Protein AF-A0A561WPP0-F1 (afdb_monomer_lite)

pLDDT: mean 86.38, std 12.55, range [42.84, 97.94]

Organism: Actinoplanes teichomyceticus (NCBI:txid1867)

Structure (mmCIF, N/CA/C/O backbone):
data_AF-A0A561WPP0-F1
#
_entry.id   AF-A0A561WPP0-F1
#
loop_
_atom_site.group_PDB
_atom_site.id
_atom_site.type_symbol
_atom_site.label_atom_id
_atom_site.label_alt_id
_atom_site.label_comp_id
_atom_site.label_asym_id
_atom_site.label_entity_id
_atom_site.label_seq_id
_atom_site.pdbx_PDB_ins_code
_atom_site.Cartn_x
_atom_site.Cartn_y
_atom_site.Cartn_z
_atom_site.occupancy
_atom_site.B_iso_or_equiv
_atom_site.auth_seq_id
_atom_site.auth_comp_id
_atom_site.auth_asym_id
_atom_site.auth_atom_id
_atom_site.pdbx_PDB_model_num
ATOM 1 N N . MET A 1 1 ? -4.349 -24.265 -6.837 1.00 42.84 1 MET A N 1
ATOM 2 C CA . MET A 1 1 ? -5.175 -23.212 -6.206 1.00 42.84 1 MET A CA 1
ATOM 3 C C . MET A 1 1 ? -4.435 -21.896 -6.342 1.00 42.84 1 MET A C 1
ATOM 5 O O . MET A 1 1 ? -3.388 -21.749 -5.729 1.00 42.84 1 MET A O 1
ATOM 9 N N . VAL A 1 2 ? -4.912 -20.962 -7.164 1.00 56.00 2 VAL A N 1
ATOM 10 C CA . VAL A 1 2 ? -4.415 -19.581 -7.078 1.00 56.00 2 VAL A CA 1
ATOM 11 C C . VAL A 1 2 ? -5.065 -18.990 -5.832 1.00 56.00 2 VAL A C 1
ATOM 13 O O . VAL A 1 2 ? -6.280 -18.815 -5.802 1.00 56.00 2 VAL A O 1
ATOM 16 N N . GLY A 1 3 ? -4.283 -18.785 -4.772 1.00 61.22 3 GLY A N 1
ATOM 17 C CA . GLY A 1 3 ? -4.781 -18.165 -3.547 1.00 61.22 3 GLY A CA 1
ATOM 18 C C . GLY A 1 3 ? -5.297 -16.764 -3.863 1.00 61.22 3 GLY A C 1
ATOM 19 O O . GLY A 1 3 ? -4.537 -15.906 -4.312 1.00 61.22 3 GLY A O 1
ATOM 20 N N . ALA A 1 4 ? -6.595 -16.529 -3.679 1.00 79.31 4 ALA A N 1
ATOM 21 C CA . ALA A 1 4 ? -7.166 -15.209 -3.885 1.00 79.31 4 ALA A CA 1
ATOM 22 C C . ALA A 1 4 ? -6.707 -14.286 -2.747 1.00 79.31 4 ALA A C 1
ATOM 24 O O . ALA A 1 4 ? -7.147 -14.417 -1.610 1.00 79.31 4 ALA A O 1
ATOM 25 N N . LEU A 1 5 ? -5.814 -13.343 -3.054 1.00 83.81 5 LEU A N 1
ATOM 26 C CA . LEU A 1 5 ? -5.444 -12.279 -2.119 1.00 83.81 5 LEU A CA 1
ATOM 27 C C . LEU A 1 5 ? -6.659 -11.379 -1.855 1.00 83.81 5 LEU A C 1
ATOM 29 O O . LEU A 1 5 ? -7.398 -11.077 -2.797 1.00 83.81 5 LEU A O 1
ATOM 33 N N . GLY A 1 6 ? -6.832 -10.910 -0.618 1.00 86.81 6 GLY A N 1
ATOM 34 C CA . GLY A 1 6 ? -7.809 -9.863 -0.307 1.00 86.81 6 GLY A CA 1
ATOM 35 C C . GLY A 1 6 ? -7.436 -8.535 -0.975 1.00 86.81 6 GLY A C 1
ATOM 36 O O . GLY A 1 6 ? -6.254 -8.262 -1.195 1.00 86.81 6 GLY A O 1
ATOM 37 N N . ASP A 1 7 ? -8.425 -7.693 -1.284 1.00 85.69 7 ASP A N 1
ATOM 38 C CA . ASP A 1 7 ? -8.218 -6.452 -2.053 1.00 85.69 7 ASP A CA 1
ATOM 39 C C . ASP A 1 7 ? -7.183 -5.515 -1.424 1.00 85.69 7 ASP A C 1
ATOM 41 O O . ASP A 1 7 ? -6.354 -4.928 -2.120 1.00 85.69 7 ASP A O 1
ATOM 45 N N . GLY A 1 8 ? -7.165 -5.442 -0.093 1.00 86.94 8 GLY A N 1
ATOM 46 C CA . GLY A 1 8 ? -6.164 -4.665 0.624 1.00 86.94 8 GLY A CA 1
ATOM 47 C C . GLY A 1 8 ? -4.747 -5.184 0.453 1.00 86.94 8 GLY A C 1
ATOM 48 O O . GLY A 1 8 ? -3.831 -4.418 0.160 1.00 86.94 8 GLY A O 1
ATOM 49 N N . THR A 1 9 ? -4.575 -6.499 0.556 1.00 90.31 9 THR A N 1
ATOM 50 C CA . THR A 1 9 ? -3.288 -7.151 0.317 1.00 90.31 9 THR A CA 1
ATOM 51 C C . THR A 1 9 ? -2.838 -6.944 -1.127 1.00 90.31 9 THR A C 1
ATOM 53 O O . THR A 1 9 ? -1.671 -6.643 -1.355 1.00 90.31 9 THR A O 1
ATOM 56 N N . ARG A 1 10 ? -3.754 -7.016 -2.104 1.00 91.12 10 ARG A N 1
ATOM 57 C CA . ARG A 1 10 ? -3.444 -6.738 -3.517 1.00 91.12 10 ARG A CA 1
ATOM 58 C C . ARG A 1 10 ? -2.920 -5.318 -3.716 1.00 91.12 10 ARG A C 1
ATOM 60 O O . ARG A 1 10 ? -1.907 -5.148 -4.386 1.00 91.12 10 ARG A O 1
ATOM 67 N N . ALA A 1 11 ? -3.577 -4.317 -3.128 1.00 90.44 11 ALA A N 1
ATOM 68 C CA . ALA A 1 11 ? -3.158 -2.921 -3.238 1.00 90.44 11 ALA A CA 1
ATOM 69 C C . ALA A 1 11 ? -1.767 -2.679 -2.631 1.00 90.44 11 ALA A C 1
ATOM 71 O O . ALA A 1 11 ? -0.928 -2.032 -3.256 1.00 90.44 11 ALA A O 1
ATOM 72 N N . VAL A 1 12 ? -1.500 -3.247 -1.451 1.00 92.19 12 VAL A N 1
ATOM 73 C CA . VAL A 1 12 ? -0.206 -3.124 -0.761 1.00 92.19 12 VAL A CA 1
ATOM 74 C C . VAL A 1 12 ? 0.910 -3.811 -1.547 1.00 92.19 12 VAL A C 1
ATOM 76 O O . VAL A 1 12 ? 1.934 -3.195 -1.836 1.00 92.19 12 VAL A O 1
ATOM 79 N N . VAL A 1 13 ? 0.700 -5.061 -1.966 1.00 93.50 13 VAL A N 1
ATOM 80 C CA . VAL A 1 13 ? 1.689 -5.818 -2.750 1.00 93.50 13 VAL A CA 1
ATOM 81 C C . VAL A 1 13 ? 1.985 -5.117 -4.075 1.00 93.50 13 VAL A C 1
ATOM 83 O O . VAL A 1 13 ? 3.148 -4.986 -4.451 1.00 93.50 13 VAL A O 1
ATOM 86 N N . PHE A 1 14 ? 0.960 -4.605 -4.760 1.00 94.19 14 PHE A N 1
ATOM 87 C CA . PHE A 1 14 ? 1.148 -3.851 -5.998 1.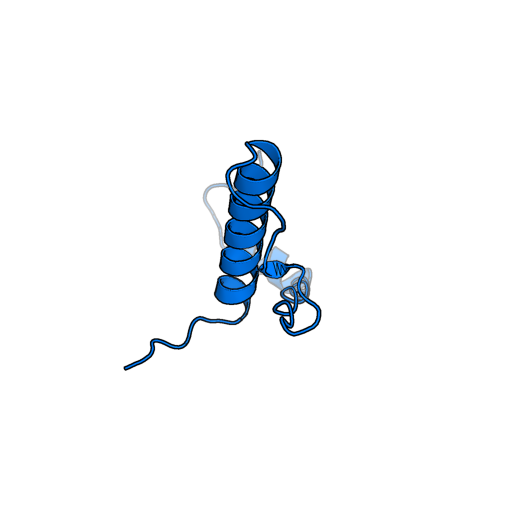00 94.19 14 PHE A CA 1
ATOM 88 C C . PHE A 1 14 ? 1.9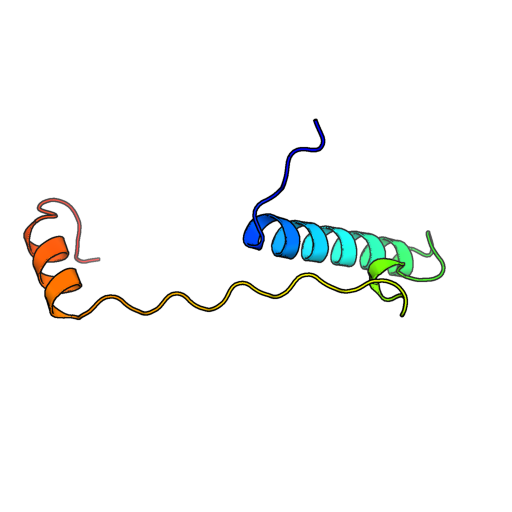53 -2.564 -5.778 1.00 94.19 14 PHE A C 1
ATOM 90 O O . PHE A 1 14 ? 2.837 -2.253 -6.575 1.00 94.19 14 PHE A O 1
ATOM 97 N N . ALA A 1 15 ? 1.695 -1.829 -4.691 1.00 94.50 15 ALA A N 1
ATOM 98 C CA . ALA A 1 15 ? 2.457 -0.629 -4.348 1.00 94.50 15 ALA A CA 1
ATOM 99 C C . ALA A 1 15 ? 3.939 -0.944 -4.085 1.00 94.50 15 ALA A C 1
ATOM 101 O O . ALA A 1 15 ? 4.813 -0.246 -4.602 1.00 94.50 15 ALA A O 1
ATOM 102 N N . HIS A 1 16 ? 4.230 -2.021 -3.348 1.00 96.38 16 HIS A N 1
ATOM 103 C CA . HIS A 1 16 ? 5.602 -2.472 -3.113 1.00 96.38 16 HIS A CA 1
ATOM 104 C C . HIS A 1 16 ? 6.302 -2.881 -4.409 1.00 96.38 16 HIS A C 1
ATOM 106 O O . HIS A 1 16 ? 7.396 -2.392 -4.684 1.00 96.38 16 HIS A O 1
ATOM 112 N N . LEU A 1 17 ? 5.657 -3.706 -5.237 1.00 96.31 17 LEU A N 1
ATOM 113 C CA . LEU A 1 17 ? 6.202 -4.135 -6.525 1.00 96.31 17 LEU A CA 1
ATOM 114 C C . LEU A 1 17 ? 6.515 -2.938 -7.429 1.00 96.31 17 LEU A C 1
ATOM 116 O O . LEU A 1 17 ? 7.609 -2.843 -7.982 1.00 96.31 17 LEU A O 1
ATOM 120 N N . LYS A 1 18 ? 5.581 -1.985 -7.531 1.00 96.50 18 LYS A N 1
ATOM 121 C CA . LYS A 1 18 ? 5.785 -0.746 -8.285 1.00 96.50 18 LYS A CA 1
ATOM 122 C C . LYS A 1 18 ? 6.996 0.029 -7.762 1.00 96.50 18 LYS A C 1
ATOM 124 O O . LYS A 1 18 ? 7.773 0.521 -8.572 1.00 96.50 18 LYS A O 1
ATOM 129 N N . SER A 1 19 ? 7.158 0.140 -6.444 1.00 97.75 19 SER A N 1
ATOM 130 C CA . SER A 1 19 ? 8.292 0.842 -5.831 1.00 97.75 19 SER A CA 1
ATOM 131 C C . SER A 1 19 ? 9.628 0.174 -6.165 1.00 97.75 19 SER A C 1
ATOM 133 O O . SER A 1 19 ? 10.550 0.841 -6.626 1.00 97.75 19 SER A O 1
ATOM 135 N N . ILE A 1 20 ? 9.708 -1.152 -6.026 1.00 97.81 20 ILE A N 1
ATOM 136 C CA . ILE A 1 20 ? 10.909 -1.938 -6.349 1.00 97.81 20 ILE A CA 1
ATOM 137 C C . ILE A 1 20 ? 11.283 -1.769 -7.824 1.00 97.81 20 ILE A C 1
ATOM 139 O O . ILE A 1 20 ? 12.440 -1.532 -8.151 1.00 97.81 20 ILE A O 1
ATOM 143 N N . LEU A 1 21 ? 10.303 -1.841 -8.726 1.00 97.69 21 LEU A N 1
ATOM 144 C CA . LEU A 1 21 ? 10.549 -1.683 -10.159 1.00 97.69 21 LEU A CA 1
ATOM 145 C C . LEU A 1 21 ? 10.894 -0.243 -10.547 1.00 97.69 21 LEU A C 1
ATOM 147 O O . LEU A 1 21 ? 11.618 -0.043 -11.513 1.00 97.69 21 LEU A O 1
ATOM 151 N N . ASN A 1 22 ? 10.422 0.764 -9.807 1.00 97.88 22 ASN A N 1
ATOM 152 C CA . ASN A 1 22 ? 10.918 2.130 -9.971 1.00 97.88 22 ASN A CA 1
ATOM 153 C C . ASN A 1 22 ? 12.387 2.231 -9.551 1.00 97.88 22 ASN A C 1
ATOM 155 O O . ASN A 1 22 ? 13.168 2.812 -10.292 1.00 97.88 22 ASN A O 1
ATOM 159 N N . ALA A 1 23 ? 12.774 1.635 -8.419 1.00 97.94 23 ALA A N 1
ATOM 160 C CA . ALA A 1 23 ? 14.176 1.585 -8.004 1.00 97.94 23 ALA A CA 1
ATOM 161 C C . ALA A 1 23 ? 15.048 0.897 -9.069 1.00 97.94 23 ALA A C 1
ATOM 163 O O . ALA A 1 23 ? 16.049 1.457 -9.488 1.00 97.94 23 ALA A O 1
ATOM 164 N N . ALA A 1 24 ? 14.594 -0.230 -9.626 1.00 97.69 24 ALA A N 1
ATOM 165 C CA . ALA A 1 24 ? 15.295 -0.908 -10.717 1.00 97.69 24 ALA A CA 1
ATOM 166 C C . ALA A 1 24 ? 15.436 -0.050 -11.991 1.00 97.69 24 ALA A C 1
ATOM 168 O O . ALA A 1 24 ? 16.423 -0.183 -12.711 1.00 97.69 24 ALA A O 1
ATOM 169 N N . VAL A 1 25 ? 14.464 0.822 -12.285 1.00 97.94 25 VAL A N 1
ATOM 170 C CA . VAL A 1 25 ? 14.568 1.796 -13.386 1.00 97.94 25 VAL A CA 1
ATOM 171 C C . VAL A 1 25 ? 15.582 2.889 -13.054 1.00 97.94 25 VAL A C 1
ATOM 173 O O . VAL A 1 25 ? 16.356 3.271 -13.925 1.00 97.94 25 VAL A O 1
ATOM 176 N N . HIS A 1 26 ? 15.606 3.369 -11.809 1.00 96.44 26 HIS A N 1
ATOM 177 C CA . HIS A 1 26 ? 16.606 4.333 -11.346 1.00 96.44 26 HIS A CA 1
ATOM 178 C C . HIS A 1 26 ? 18.029 3.760 -11.377 1.00 96.44 26 HIS A C 1
ATOM 180 O O . HIS A 1 26 ? 18.952 4.478 -11.739 1.00 96.44 26 HIS A O 1
ATOM 186 N N . ASP A 1 27 ? 18.185 2.467 -11.091 1.00 97.62 27 ASP A N 1
ATOM 187 C CA . ASP A 1 27 ? 19.454 1.732 -11.171 1.00 97.62 27 ASP A CA 1
ATOM 188 C C . ASP A 1 27 ? 19.812 1.291 -12.608 1.00 97.62 27 ASP A C 1
ATOM 190 O O . ASP A 1 27 ? 20.702 0.457 -12.805 1.00 97.62 27 ASP A O 1
ATOM 194 N N . GLU A 1 28 ? 19.066 1.770 -13.611 1.00 95.81 28 GLU A N 1
ATOM 195 C CA . GLU A 1 28 ? 19.207 1.446 -15.040 1.00 95.81 28 GLU A CA 1
ATOM 196 C C . GLU A 1 28 ? 19.149 -0.062 -15.361 1.00 95.81 28 GLU A C 1
ATOM 198 O O . GLU A 1 28 ? 19.529 -0.513 -16.442 1.00 95.81 28 GLU A O 1
ATOM 203 N N . LYS A 1 29 ? 18.613 -0.881 -14.446 1.00 96.00 29 LYS A N 1
ATOM 204 C CA . LYS A 1 29 ? 18.420 -2.329 -14.637 1.00 96.00 29 LYS A CA 1
ATOM 205 C C . LYS A 1 29 ? 17.241 -2.641 -15.549 1.00 96.00 29 LYS A C 1
ATOM 207 O O . LYS A 1 29 ? 17.100 -3.767 -16.023 1.00 96.00 29 LYS A O 1
ATOM 212 N N . THR A 1 30 ? 16.337 -1.690 -15.759 1.00 92.56 30 THR A N 1
ATOM 213 C CA . THR A 1 30 ? 15.159 -1.845 -16.617 1.00 92.56 30 THR A CA 1
ATOM 214 C C . THR A 1 30 ? 14.785 -0.500 -17.234 1.00 92.56 30 THR A C 1
ATOM 216 O O . THR A 1 30 ? 14.786 0.513 -16.549 1.00 92.56 30 THR A O 1
ATOM 219 N N . GLY A 1 31 ? 14.405 -0.474 -18.516 1.00 95.50 31 GLY A N 1
ATOM 220 C CA . GLY A 1 31 ? 14.106 0.786 -19.216 1.00 95.50 31 GLY A CA 1
ATOM 221 C C . GLY A 1 31 ? 12.802 1.483 -18.796 1.00 95.50 31 GLY A C 1
ATOM 222 O O . GLY A 1 31 ? 12.673 2.693 -18.951 1.00 95.50 31 GLY A O 1
ATOM 223 N N . ARG A 1 32 ? 11.808 0.751 -18.271 1.00 94.88 32 ARG A N 1
ATOM 224 C CA . ARG A 1 32 ? 10.595 1.344 -17.680 1.00 94.88 32 ARG A CA 1
ATOM 225 C C . ARG A 1 32 ? 9.934 0.409 -16.680 1.00 94.88 32 ARG A C 1
ATOM 227 O O . ARG A 1 32 ? 10.010 -0.807 -16.817 1.00 94.88 32 ARG A O 1
ATOM 234 N N . ASN A 1 33 ? 9.162 0.978 -15.761 1.00 96.00 33 ASN A N 1
ATOM 235 C CA . ASN A 1 33 ? 8.367 0.195 -14.828 1.00 96.00 33 ASN A CA 1
ATOM 236 C C . ASN A 1 33 ? 7.105 -0.382 -15.518 1.00 96.00 33 ASN A C 1
ATOM 238 O O . ASN A 1 33 ? 6.235 0.398 -15.924 1.00 96.00 33 ASN A O 1
ATOM 242 N N . PRO A 1 34 ? 6.948 -1.716 -15.628 1.00 94.81 34 PRO A N 1
ATOM 243 C CA . PRO A 1 34 ? 5.772 -2.332 -16.2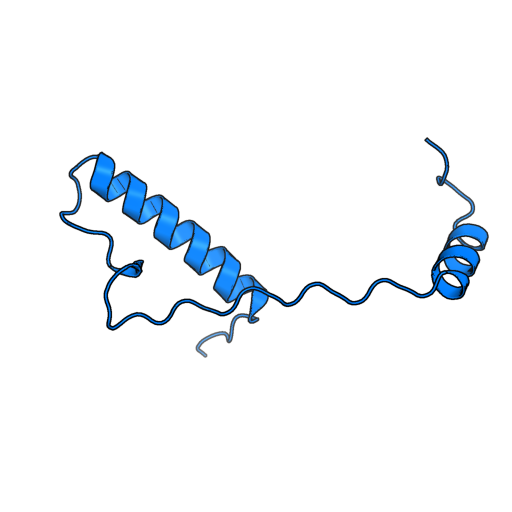43 1.00 94.81 34 PRO A CA 1
ATOM 244 C C . PRO A 1 34 ? 4.480 -2.103 -15.445 1.00 94.81 34 PRO A C 1
ATOM 246 O O . PRO A 1 34 ? 3.405 -2.087 -16.037 1.00 94.81 34 PRO A O 1
ATOM 249 N N . CYS A 1 35 ? 4.545 -1.827 -14.137 1.00 94.19 35 CYS A N 1
ATOM 250 C CA . CYS A 1 35 ? 3.371 -1.452 -13.339 1.00 94.19 35 CYS A CA 1
ATOM 251 C C . CYS A 1 35 ? 2.758 -0.103 -13.757 1.00 94.19 35 CYS A C 1
ATOM 253 O O . CYS A 1 35 ? 1.663 0.229 -13.309 1.00 94.19 35 CYS A O 1
ATOM 255 N N . LEU A 1 36 ? 3.460 0.685 -14.582 1.00 92.81 36 LEU A N 1
ATOM 256 C CA . LEU A 1 36 ? 2.976 1.933 -15.180 1.00 92.81 36 LEU A CA 1
ATOM 257 C C . LEU A 1 36 ? 2.499 1.756 -16.633 1.00 92.81 36 LEU A C 1
ATOM 259 O O . LEU A 1 36 ? 2.145 2.736 -17.290 1.00 92.81 36 LEU A O 1
ATOM 263 N N . ALA A 1 37 ? 2.520 0.534 -17.172 1.00 95.44 37 ALA A N 1
ATOM 264 C CA . ALA A 1 37 ? 2.033 0.272 -18.518 1.00 95.44 37 ALA A CA 1
ATOM 265 C C . ALA A 1 37 ? 0.514 0.491 -18.603 1.00 95.44 37 ALA A C 1
ATOM 267 O O . ALA A 1 37 ? -0.228 0.139 -17.691 1.00 95.44 37 ALA A O 1
ATOM 268 N N . ARG A 1 38 ? 0.033 1.013 -19.740 1.00 92.00 38 ARG A N 1
ATOM 269 C CA . ARG A 1 38 ? -1.405 1.281 -19.967 1.00 92.00 38 ARG A CA 1
ATOM 270 C C . ARG A 1 38 ? -2.279 0.022 -19.905 1.00 92.00 38 ARG A C 1
ATOM 272 O O . ARG A 1 38 ? -3.475 0.137 -19.676 1.00 92.00 38 ARG A O 1
ATOM 279 N N . SER A 1 39 ? -1.694 -1.155 -20.121 1.00 94.38 39 SER A N 1
ATOM 280 C CA . SER A 1 39 ? -2.372 -2.450 -20.014 1.00 94.38 39 SER A CA 1
ATOM 281 C C . SER A 1 39 ? -2.585 -2.912 -18.569 1.00 94.38 39 SER A C 1
ATOM 283 O O . SER A 1 39 ? -3.374 -3.824 -18.336 1.00 94.38 39 SER A O 1
ATOM 285 N N . VAL A 1 40 ? -1.897 -2.309 -17.593 1.00 93.50 40 VAL A N 1
ATOM 286 C CA . VAL A 1 40 ? -1.952 -2.720 -16.188 1.00 93.50 40 VAL A CA 1
ATOM 287 C C . VAL A 1 40 ? -2.922 -1.825 -15.428 1.00 93.50 40 VAL A C 1
ATOM 289 O O . VAL A 1 40 ? -2.720 -0.621 -15.296 1.00 93.50 40 VAL A O 1
ATOM 292 N N . THR A 1 41 ? -3.976 -2.432 -14.883 1.00 92.25 41 THR A N 1
ATOM 293 C CA . THR A 1 41 ? -4.922 -1.740 -14.002 1.00 92.25 41 THR A CA 1
ATOM 294 C C . THR A 1 41 ? -4.459 -1.871 -12.556 1.00 92.25 41 THR A C 1
ATOM 296 O O . THR A 1 41 ? -4.375 -2.979 -12.024 1.00 92.25 41 THR A O 1
ATOM 299 N N . ALA A 1 42 ? -4.163 -0.743 -11.910 1.00 89.75 42 ALA A N 1
ATOM 300 C CA . ALA A 1 42 ? -3.779 -0.733 -10.504 1.00 89.75 42 ALA A CA 1
ATOM 301 C C . ALA A 1 42 ? -4.960 -1.172 -9.608 1.00 89.75 42 ALA A C 1
ATOM 303 O O . ALA A 1 42 ? -6.098 -0.757 -9.856 1.00 89.75 42 ALA A O 1
ATOM 304 N N . PRO A 1 43 ? -4.721 -1.974 -8.552 1.00 90.12 43 PRO A N 1
ATOM 305 C CA . PRO A 1 43 ? -5.759 -2.323 -7.588 1.00 90.12 43 PRO A CA 1
ATOM 306 C C . PRO A 1 43 ? -6.314 -1.073 -6.903 1.00 90.12 43 PRO A C 1
ATOM 308 O O . PRO A 1 43 ? -5.577 -0.120 -6.634 1.00 90.12 43 PRO A O 1
ATOM 311 N N . ARG A 1 44 ? -7.613 -1.078 -6.588 1.00 85.19 44 ARG A N 1
ATOM 312 C CA . ARG A 1 44 ? -8.231 0.052 -5.888 1.00 85.19 44 ARG A CA 1
ATOM 313 C C . ARG A 1 44 ? -7.660 0.171 -4.470 1.00 85.19 44 ARG A C 1
ATOM 315 O O . ARG A 1 44 ? -7.545 -0.845 -3.783 1.00 85.19 44 ARG A O 1
ATOM 322 N N . PRO A 1 45 ? -7.348 1.391 -4.002 1.00 76.81 45 PRO A N 1
ATOM 323 C CA . PRO A 1 45 ? -7.014 1.601 -2.604 1.00 76.81 45 PRO A CA 1
ATOM 324 C C . PRO A 1 45 ? -8.207 1.214 -1.724 1.00 76.81 45 PRO A C 1
ATOM 326 O O . PRO A 1 45 ? -9.364 1.447 -2.085 1.00 76.81 45 PRO A O 1
ATOM 329 N N . ILE A 1 46 ? -7.923 0.610 -0.568 1.00 79.94 46 ILE A N 1
ATOM 330 C CA . ILE A 1 46 ? -8.959 0.223 0.395 1.00 79.94 46 ILE A CA 1
ATOM 331 C C . ILE A 1 46 ? -9.696 1.489 0.830 1.00 79.94 46 ILE A C 1
ATOM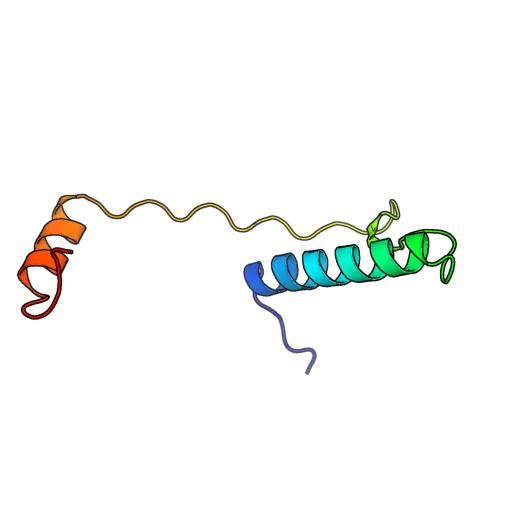 333 O O . ILE A 1 46 ? -9.068 2.470 1.236 1.00 79.94 46 ILE A O 1
ATOM 337 N N . GLN A 1 47 ? -11.026 1.465 0.770 1.00 76.75 47 GLN A N 1
ATOM 338 C CA . GLN A 1 47 ? -11.827 2.552 1.314 1.00 76.75 47 GLN A CA 1
ATOM 339 C C . GLN A 1 47 ? -11.559 2.709 2.811 1.00 76.75 47 GLN A C 1
ATOM 341 O O . GLN A 1 47 ? -11.434 1.737 3.561 1.00 76.75 47 GLN A O 1
ATOM 346 N N . ARG A 1 48 ? -11.473 3.965 3.247 1.00 74.81 48 ARG A N 1
ATOM 347 C CA . ARG A 1 48 ? -11.264 4.300 4.650 1.00 74.81 48 ARG A CA 1
ATOM 348 C C . ARG A 1 48 ? -12.426 3.721 5.463 1.00 74.81 48 ARG A C 1
ATOM 350 O O . ARG A 1 48 ? -13.584 3.976 5.142 1.00 74.81 48 ARG A O 1
ATOM 357 N N . LYS A 1 49 ? -12.119 2.918 6.487 1.00 80.94 49 LYS A N 1
ATOM 358 C CA . LYS A 1 49 ? -13.148 2.333 7.358 1.00 80.94 49 LYS A CA 1
ATOM 359 C C . LYS A 1 49 ? -13.968 3.453 8.002 1.00 80.94 49 LYS A C 1
ATOM 361 O O . LYS A 1 49 ? -13.410 4.480 8.395 1.00 80.94 49 LYS A O 1
ATOM 366 N N . ILE A 1 50 ? -15.277 3.237 8.108 1.00 85.56 50 ILE A N 1
ATOM 367 C CA . ILE A 1 50 ? -16.184 4.163 8.789 1.00 85.56 50 ILE A CA 1
ATOM 368 C C . ILE A 1 50 ? -15.763 4.225 10.267 1.00 85.56 50 ILE A C 1
ATOM 370 O O . ILE A 1 50 ? -15.567 3.166 10.875 1.00 85.56 50 ILE A O 1
ATOM 374 N N . PRO A 1 51 ? -15.578 5.426 10.844 1.00 85.31 51 PRO A N 1
ATOM 375 C CA . PRO A 1 51 ? -15.250 5.551 12.257 1.00 85.31 51 PRO A CA 1
ATOM 376 C C . PRO A 1 51 ? -16.366 4.947 13.114 1.00 85.31 51 PRO A C 1
ATOM 378 O O . PRO A 1 51 ? -17.548 5.044 12.782 1.00 85.31 51 PRO A O 1
ATOM 381 N N . TRP A 1 52 ? -15.991 4.311 14.223 1.00 89.19 52 TRP A N 1
ATOM 382 C CA . TRP A 1 52 ? -16.970 3.821 15.189 1.00 89.19 52 TRP A CA 1
ATOM 383 C C . TRP A 1 52 ? -17.781 4.979 15.769 1.00 89.19 52 TRP A C 1
ATOM 385 O O . TRP A 1 52 ? -17.272 6.088 15.937 1.00 89.19 52 TRP A O 1
ATOM 395 N N . LYS A 1 53 ? -19.049 4.708 16.099 1.00 92.19 53 LYS A N 1
ATOM 396 C CA . LYS A 1 53 ? -19.876 5.667 16.835 1.00 92.19 53 LYS A CA 1
ATOM 397 C C . LYS A 1 53 ? -19.228 5.953 18.188 1.00 92.19 53 LYS A C 1
ATOM 399 O O . LYS A 1 53 ? -18.688 5.044 18.820 1.00 92.19 53 LYS A O 1
ATOM 404 N N . ALA A 1 54 ? -19.328 7.199 18.643 1.00 89.31 54 ALA A N 1
ATOM 405 C CA . ALA A 1 54 ? -18.761 7.627 19.920 1.00 89.31 54 ALA A CA 1
ATOM 406 C C . ALA A 1 54 ? -19.250 6.761 21.096 1.00 89.31 54 ALA A C 1
ATOM 408 O O . ALA A 1 54 ? -18.455 6.392 21.953 1.00 89.31 54 ALA A O 1
ATOM 409 N N . GLU A 1 55 ? -20.522 6.356 21.080 1.00 90.81 55 GLU A N 1
ATOM 410 C CA . GLU A 1 55 ? -21.120 5.451 22.072 1.00 90.81 55 GLU A CA 1
ATOM 411 C C . GLU A 1 55 ? -20.399 4.096 22.134 1.00 90.81 55 GLU A C 1
ATOM 413 O O . GLU A 1 55 ? -20.050 3.618 23.210 1.00 90.81 55 GLU A O 1
ATOM 418 N N . THR A 1 56 ? -20.106 3.501 20.973 1.00 90.56 56 THR A N 1
ATOM 419 C CA . THR A 1 56 ? -19.373 2.233 20.872 1.00 90.56 56 THR A CA 1
ATOM 420 C C . THR A 1 56 ? -17.949 2.377 21.400 1.00 90.56 56 THR A C 1
ATOM 422 O O . THR A 1 56 ? -17.472 1.517 22.135 1.00 90.56 56 THR A O 1
ATOM 425 N N . VAL A 1 57 ? -17.273 3.479 21.064 1.00 89.81 57 VAL A N 1
ATOM 426 C CA . VAL A 1 57 ? -15.919 3.766 21.559 1.00 89.81 57 VAL A CA 1
ATOM 427 C C . VAL A 1 57 ? -15.924 3.939 23.079 1.00 89.81 57 VAL A C 1
ATOM 429 O O . VAL A 1 57 ? -15.081 3.354 23.753 1.00 89.81 57 VAL A O 1
ATOM 432 N N . SER A 1 58 ? -16.887 4.687 23.621 1.00 87.38 58 SER A N 1
ATOM 433 C CA . SER A 1 58 ? -17.017 4.939 25.059 1.00 87.38 58 SER A CA 1
ATOM 434 C C . SER A 1 58 ? -17.293 3.657 25.848 1.00 87.38 58 SER A C 1
ATOM 436 O O . SER A 1 58 ? -16.636 3.413 26.858 1.00 87.38 58 SER A O 1
ATOM 438 N N . ALA A 1 59 ? -18.182 2.789 25.354 1.00 88.62 59 ALA A N 1
ATOM 439 C CA . ALA A 1 59 ? -18.465 1.498 25.979 1.00 88.62 59 ALA A CA 1
ATOM 440 C C . ALA A 1 59 ? -17.236 0.571 25.989 1.00 88.62 59 ALA A C 1
ATOM 442 O O . ALA A 1 59 ? -16.933 -0.053 27.005 1.00 88.62 59 ALA A O 1
ATOM 443 N N . ILE A 1 60 ? -16.487 0.515 24.881 1.00 87.56 60 ILE A N 1
ATOM 444 C CA . ILE A 1 60 ? -15.250 -0.277 24.788 1.00 87.56 60 ILE A CA 1
ATOM 445 C C . ILE A 1 60 ? -14.176 0.278 25.731 1.00 87.56 60 ILE A C 1
ATOM 447 O O . ILE A 1 60 ? -13.515 -0.492 26.423 1.00 87.56 60 ILE A O 1
ATOM 451 N N . GLN A 1 61 ? -14.022 1.602 25.801 1.00 84.50 61 GLN A N 1
ATOM 452 C CA . GLN A 1 61 ? -13.089 2.250 26.726 1.00 84.50 61 GLN A CA 1
ATOM 453 C C . GLN A 1 61 ? -13.445 1.980 28.191 1.00 84.50 61 GLN A C 1
ATOM 455 O O . GLN A 1 61 ? -12.547 1.733 28.986 1.00 84.50 61 GLN A O 1
ATOM 460 N N . ALA A 1 62 ? -14.732 1.974 28.548 1.00 85.62 62 ALA A N 1
ATOM 461 C CA . ALA A 1 62 ? -15.181 1.633 29.897 1.00 85.62 62 ALA A CA 1
ATOM 462 C C . ALA A 1 62 ? -14.930 0.153 30.254 1.00 85.62 62 ALA A C 1
ATOM 464 O O . ALA A 1 62 ? -14.677 -0.167 31.414 1.00 85.62 62 ALA A O 1
ATOM 465 N N . GLY A 1 63 ? -14.978 -0.747 29.264 1.00 83.12 63 GLY A N 1
ATOM 466 C CA . GLY A 1 63 ? -14.694 -2.177 29.434 1.00 83.12 63 GLY A CA 1
ATOM 467 C C . GLY A 1 63 ? -13.203 -2.542 29.440 1.00 83.12 63 GLY A C 1
ATOM 468 O O . GLY A 1 63 ? -12.826 -3.575 29.993 1.00 83.12 63 GLY A O 1
ATOM 469 N N . ILE A 1 64 ? -12.331 -1.711 28.857 1.00 86.38 64 ILE A N 1
ATOM 470 C CA . ILE A 1 64 ? -10.873 -1.904 28.882 1.00 86.38 64 ILE A CA 1
ATOM 471 C C . ILE A 1 64 ? -10.325 -1.332 30.196 1.00 86.38 64 ILE A C 1
ATOM 473 O O . ILE A 1 64 ? -9.954 -0.168 30.297 1.00 86.38 64 ILE A O 1
ATOM 477 N N . GLN A 1 65 ? -10.255 -2.170 31.231 1.00 65.25 65 GLN A N 1
ATOM 478 C CA . GLN A 1 65 ? -9.843 -1.733 32.571 1.00 65.25 65 GLN A CA 1
ATOM 479 C C . GLN A 1 65 ? -8.333 -1.518 32.776 1.00 65.25 65 GLN A C 1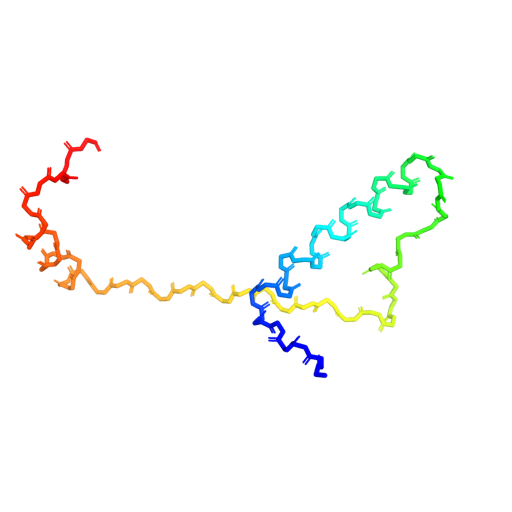
ATOM 481 O O . GLN A 1 65 ? -7.947 -1.166 33.885 1.00 65.25 65 GLN A O 1
ATOM 486 N N . TRP A 1 66 ? -7.450 -1.710 31.782 1.00 62.84 66 TRP A N 1
ATOM 487 C CA . TRP A 1 66 ? -6.016 -1.819 32.114 1.00 62.84 66 TRP A CA 1
ATOM 488 C C . TRP A 1 66 ? -5.011 -0.918 31.387 1.00 62.84 66 TRP A C 1
ATOM 490 O O . TRP A 1 66 ? -3.873 -0.867 31.853 1.00 62.84 66 TRP A O 1
ATOM 500 N N . ARG A 1 67 ? -5.352 -0.151 30.332 1.00 64.38 67 ARG A N 1
ATOM 501 C CA . ARG A 1 67 ? -4.378 0.828 29.780 1.00 64.38 67 ARG A CA 1
ATOM 502 C C . ARG A 1 67 ? -4.905 1.844 28.757 1.00 64.38 67 ARG A C 1
ATOM 504 O O . ARG A 1 67 ? -4.437 1.890 27.625 1.00 64.38 67 ARG A O 1
ATOM 511 N N . SER A 1 68 ? -5.830 2.716 29.138 1.00 57.25 68 SER A N 1
ATOM 512 C CA . SER A 1 68 ? -6.229 3.839 28.272 1.00 57.25 68 SER A CA 1
ATOM 513 C C . SER A 1 68 ? -6.140 5.169 29.009 1.00 57.25 68 SER A C 1
ATOM 515 O O . SER A 1 68 ? -7.142 5.629 29.550 1.00 57.25 68 SER A O 1
ATO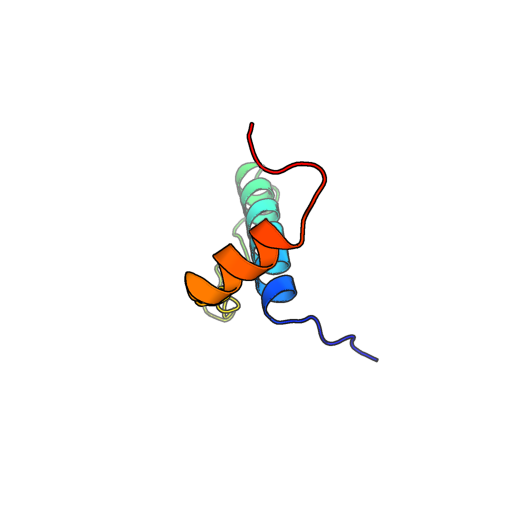M 517 N N . ARG A 1 69 ? -4.921 5.733 29.051 1.00 59.03 69 ARG A N 1
ATOM 518 C CA . ARG A 1 69 ? -4.558 7.163 29.195 1.00 59.03 69 ARG A CA 1
ATOM 519 C C . ARG A 1 69 ? -3.029 7.273 29.339 1.00 59.03 69 ARG A C 1
ATOM 521 O O . ARG A 1 69 ? -2.510 7.295 30.450 1.00 59.03 69 ARG A O 1
ATOM 528 N N . LEU A 1 70 ? -2.329 7.290 28.208 1.00 50.59 70 LEU A N 1
ATOM 529 C CA . LEU A 1 70 ? -1.026 7.938 28.026 1.00 50.59 70 LEU A CA 1
ATOM 530 C C . LEU A 1 70 ? -1.102 8.715 26.714 1.00 50.59 70 LEU A C 1
ATOM 532 O O . LEU A 1 70 ? -1.713 8.159 25.771 1.00 50.59 70 LEU A O 1
#

Sequence (70 aa):
MVGALGDGTRAVVFAHLKSILNAAVHDEKTGRNPCLARSVTAPRPIQRKIPWKAETVSAIQAGIQWRSRL

Foldseek 3Di:
DPPDDDLQRQLVVLVVLQVVQVVCCVVVVDVDRCCPDPPHDHRDHDPDDDDDDPVVVVVVVVVPPDDPDD

Radius of gyration: 20.36 Å; chains: 1; bounding box: 41×31×53 Å

Secondary structure (DSSP, 8-state):
------HHHHHHHHHHHHHHHHHHHHTTSSSS-GGGSTTPPPPPPPPPPPPPPHHHHHHHHHH--S----